Protein AF-A0A356KWB7-F1 (afdb_monomer)

pLDDT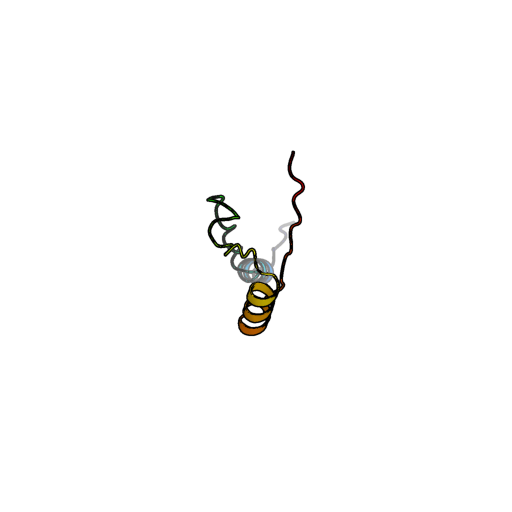: mean 73.05, std 16.51, range [43.53, 96.25]

Foldseek 3Di:
DDDPPDVVVVVVVVPPDDPPPPPPPPDPPPPDPDDPDPVVQVVVCVVVVHDGDDDDDDDD

Mean predicted aligned error: 15.49 Å

Structure (mmCIF, N/CA/C/O backbone):
data_AF-A0A356KWB7-F1
#
_entry.id   AF-A0A356KWB7-F1
#
loop_
_atom_site.group_PDB
_atom_site.id
_atom_site.type_symbol
_atom_site.label_atom_id
_atom_site.label_alt_id
_atom_site.label_comp_id
_atom_site.label_asym_id
_atom_site.label_entity_id
_atom_site.label_seq_id
_atom_site.pdbx_PDB_ins_code
_atom_site.Cartn_x
_atom_site.Cartn_y
_atom_site.Cartn_z
_atom_site.occupancy
_atom_site.B_iso_or_equiv
_atom_site.auth_seq_id
_atom_site.auth_comp_id
_atom_site.auth_asym_id
_atom_site.auth_atom_id
_atom_site.pdbx_PDB_model_num
ATOM 1 N N . MET A 1 1 ? -5.255 32.986 50.328 1.00 43.53 1 MET A N 1
ATOM 2 C CA . MET A 1 1 ? -6.300 32.397 49.460 1.00 43.53 1 MET A CA 1
ATOM 3 C C . MET A 1 1 ? -5.806 31.051 48.933 1.00 43.53 1 MET A C 1
ATOM 5 O O . MET A 1 1 ? -5.074 31.018 47.953 1.00 43.53 1 MET A O 1
ATOM 9 N N . ARG A 1 2 ? -6.098 29.947 49.635 1.00 49.34 2 ARG A N 1
ATOM 10 C CA . ARG A 1 2 ? -5.681 28.592 49.230 1.00 49.34 2 ARG A CA 1
ATOM 11 C C . ARG A 1 2 ? -6.691 28.062 48.208 1.00 49.34 2 ARG A C 1
ATOM 13 O O . ARG A 1 2 ? -7.837 27.813 48.559 1.00 49.34 2 ARG A O 1
ATOM 20 N N . ARG A 1 3 ? -6.293 27.958 46.937 1.00 60.88 3 ARG A N 1
ATOM 21 C CA . ARG A 1 3 ? -7.117 27.347 45.884 1.00 60.88 3 ARG A CA 1
ATOM 22 C C . ARG A 1 3 ? -7.029 25.831 46.040 1.00 60.88 3 ARG A C 1
ATOM 24 O O . ARG A 1 3 ? -5.984 25.247 45.772 1.00 60.88 3 ARG A O 1
ATOM 31 N N . HIS A 1 4 ? -8.104 25.213 46.516 1.00 64.38 4 HIS A N 1
ATOM 32 C CA . HIS A 1 4 ? -8.246 23.764 46.510 1.00 64.38 4 HIS A CA 1
ATOM 33 C C . HIS A 1 4 ? -8.426 23.322 45.059 1.00 64.38 4 HIS A C 1
ATOM 35 O O . HIS A 1 4 ? -9.488 23.519 44.476 1.00 64.38 4 HIS A O 1
ATOM 41 N N . VAL A 1 5 ? -7.368 22.781 44.455 1.00 64.06 5 VAL A N 1
ATOM 42 C CA . VAL A 1 5 ? -7.503 22.048 43.196 1.00 64.06 5 VAL A CA 1
ATOM 43 C C . VAL A 1 5 ? -8.341 20.809 43.520 1.00 64.06 5 VAL A C 1
ATOM 45 O O . VAL A 1 5 ? -7.937 20.034 44.392 1.00 64.06 5 VAL A O 1
ATOM 48 N N . PRO A 1 6 ? -9.529 20.636 42.916 1.00 69.88 6 PRO A N 1
ATOM 49 C CA . PRO A 1 6 ? -10.385 19.510 43.240 1.00 69.88 6 PRO A CA 1
ATOM 50 C C . PRO A 1 6 ? -9.669 18.225 42.833 1.00 69.88 6 PRO A C 1
ATOM 52 O O . PRO A 1 6 ? -9.262 18.069 41.684 1.00 69.88 6 PRO A O 1
ATOM 55 N N . LEU A 1 7 ? -9.531 17.302 43.785 1.00 68.25 7 LEU A N 1
ATOM 56 C CA . LEU A 1 7 ? -8.913 15.982 43.612 1.00 68.25 7 LEU A CA 1
ATOM 57 C C . LEU A 1 7 ? -9.461 15.236 42.377 1.00 68.25 7 LEU A C 1
ATOM 59 O O . LEU A 1 7 ? -8.735 14.509 41.705 1.00 68.25 7 LEU A O 1
ATOM 63 N N . ALA A 1 8 ? -10.726 15.487 42.033 1.00 65.31 8 ALA A N 1
ATOM 64 C CA . ALA A 1 8 ? -11.387 14.973 40.838 1.00 65.31 8 ALA A CA 1
ATOM 65 C C . ALA A 1 8 ? -10.686 15.365 39.521 1.00 65.31 8 ALA A C 1
ATOM 67 O O . ALA A 1 8 ? -10.658 14.567 38.589 1.00 65.31 8 ALA A O 1
ATOM 68 N N . LEU A 1 9 ? -10.078 16.555 39.444 1.00 67.50 9 LEU A N 1
ATOM 69 C CA . LEU A 1 9 ? -9.350 17.018 38.257 1.00 67.50 9 LEU A CA 1
ATOM 70 C C . LEU A 1 9 ? -8.025 16.261 38.073 1.00 67.50 9 LEU A C 1
ATOM 72 O O . LEU A 1 9 ? -7.640 15.955 36.948 1.00 67.50 9 LEU A O 1
ATOM 76 N N . LEU A 1 10 ? -7.354 15.916 39.178 1.00 66.75 10 LEU A N 1
ATOM 77 C C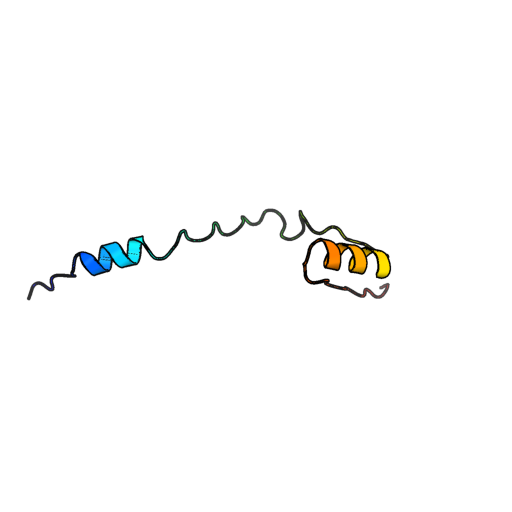A . LEU A 1 10 ? -6.134 15.102 39.153 1.00 66.75 10 LEU A CA 1
ATOM 78 C C . LEU A 1 10 ? -6.430 13.663 38.711 1.00 66.75 10 LEU A C 1
ATOM 80 O O . LEU A 1 10 ? -5.675 13.096 37.926 1.00 66.75 10 LEU A O 1
ATOM 84 N N . LEU A 1 11 ? -7.550 13.095 39.166 1.00 69.44 11 LEU A N 1
ATOM 85 C CA . LEU A 1 11 ? -7.991 11.758 38.758 1.00 69.44 11 LEU A CA 1
ATOM 86 C C . LEU A 1 11 ? -8.401 11.708 37.279 1.00 69.44 11 LEU A C 1
ATOM 88 O O . LEU A 1 11 ? -8.106 10.728 36.603 1.00 69.44 11 LEU A O 1
ATOM 92 N N . LEU A 1 12 ? -9.014 12.778 36.763 1.00 63.94 12 LEU A N 1
ATOM 93 C CA . LEU A 1 12 ? -9.327 12.918 35.339 1.00 63.94 12 LEU A CA 1
ATOM 94 C C . LEU A 1 12 ? -8.061 12.966 34.479 1.00 63.94 12 LEU A C 1
ATOM 96 O O . LEU A 1 12 ? -7.984 12.245 33.493 1.00 63.94 12 LEU A O 1
ATOM 100 N N . LEU A 1 13 ? -7.043 13.738 34.872 1.00 60.78 13 LEU A N 1
ATOM 101 C CA . LEU A 1 13 ? -5.767 13.800 34.147 1.00 60.78 13 LEU A CA 1
ATOM 102 C C . LEU A 1 13 ? -5.026 12.456 34.123 1.00 60.78 13 LEU A C 1
ATOM 104 O O . LEU A 1 13 ? -4.399 12.133 33.120 1.00 60.78 13 LEU A O 1
ATOM 108 N N . ALA A 1 14 ? -5.141 11.650 35.182 1.00 62.19 14 ALA A N 1
ATOM 109 C CA . ALA A 1 14 ? -4.568 10.304 35.224 1.00 62.19 14 ALA A CA 1
ATOM 110 C C . ALA A 1 14 ? -5.294 9.300 34.305 1.00 62.19 14 ALA A C 1
ATOM 112 O O . ALA A 1 14 ? -4.734 8.257 33.977 1.00 62.19 14 ALA A O 1
ATOM 113 N N . TRP A 1 15 ? -6.532 9.600 33.898 1.00 60.53 15 TRP A N 1
ATOM 114 C CA . TRP A 1 15 ? -7.359 8.736 33.049 1.00 60.53 15 TRP A CA 1
ATOM 115 C C . TRP A 1 15 ? -7.294 9.087 31.558 1.00 60.53 15 TRP A C 1
ATOM 117 O O . TRP A 1 15 ? -7.725 8.288 30.726 1.00 60.53 15 TRP A O 1
ATOM 127 N N . ILE A 1 16 ? -6.738 10.249 31.193 1.00 60.44 16 ILE A N 1
ATOM 128 C CA . ILE A 1 16 ? -6.539 10.646 29.792 1.00 60.44 16 ILE A CA 1
ATOM 129 C C . ILE A 1 16 ? -5.276 9.959 29.261 1.00 60.44 16 ILE A C 1
ATOM 131 O O . ILE A 1 16 ? -4.252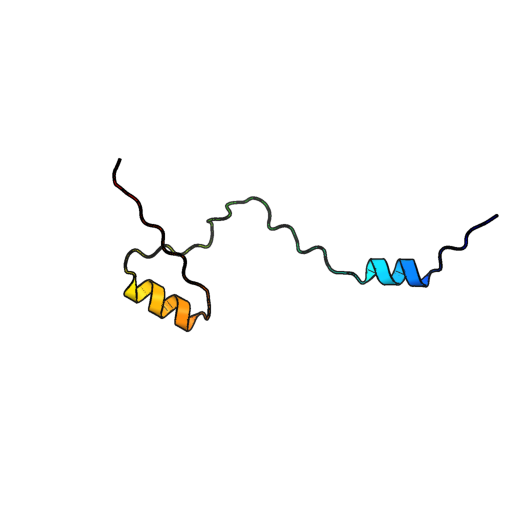 10.577 29.000 1.00 60.44 16 ILE A O 1
ATOM 135 N N . GLY A 1 17 ? -5.412 8.649 29.090 1.00 54.75 17 GLY A N 1
ATOM 136 C CA . GLY A 1 17 ? -4.722 7.873 28.080 1.00 54.75 17 GLY A CA 1
ATOM 137 C C . GLY A 1 17 ? -3.334 7.367 28.472 1.00 54.75 17 GLY A C 1
ATOM 138 O O . GLY A 1 17 ? -2.487 8.146 28.908 1.00 54.75 17 GLY A O 1
ATOM 139 N N . PRO A 1 18 ? -3.028 6.080 28.228 1.00 56.41 18 PRO A N 1
ATOM 140 C CA . PRO A 1 18 ? -1.642 5.724 27.994 1.00 56.41 18 PRO A CA 1
ATOM 141 C C . PRO A 1 18 ? -1.176 6.604 26.834 1.00 56.41 18 PRO A C 1
ATOM 143 O O . PRO A 1 18 ? -1.735 6.550 25.736 1.00 56.41 18 PRO A O 1
ATOM 146 N N . VAL A 1 19 ? -0.189 7.459 27.095 1.00 58.81 19 VAL A N 1
ATOM 147 C CA . VAL A 1 19 ? 0.624 8.059 26.042 1.00 58.81 19 VAL A CA 1
ATOM 148 C C . VAL A 1 19 ? 1.049 6.876 25.187 1.00 58.81 19 VAL A C 1
ATOM 150 O O . VAL A 1 19 ? 1.753 5.995 25.684 1.00 58.81 19 VAL A O 1
ATOM 153 N N . CYS A 1 20 ? 0.509 6.776 23.966 1.00 57.00 20 CYS A N 1
ATOM 154 C CA . CYS A 1 20 ? 0.910 5.720 23.050 1.00 57.00 20 CYS A CA 1
ATOM 155 C C . CYS A 1 20 ? 2.436 5.754 23.034 1.00 57.00 20 CYS A C 1
ATOM 157 O O . CYS A 1 20 ? 2.979 6.851 22.853 1.00 57.00 20 CYS A O 1
ATOM 159 N N . PRO A 1 21 ? 3.124 4.631 23.313 1.00 59.12 21 PRO A N 1
ATOM 160 C CA . PRO A 1 21 ? 4.569 4.619 23.240 1.00 59.12 21 PRO A CA 1
ATOM 161 C C . PRO A 1 21 ? 4.905 5.151 21.856 1.00 59.12 21 PRO A C 1
ATOM 163 O O . PRO A 1 21 ? 4.443 4.612 20.852 1.00 59.12 21 PRO A O 1
ATOM 166 N N . GLN A 1 22 ? 5.586 6.294 21.824 1.00 56.81 22 GLN A N 1
ATOM 167 C CA . GLN A 1 22 ? 6.064 6.883 20.592 1.00 56.81 22 GLN A CA 1
ATOM 168 C C . GLN A 1 22 ? 7.002 5.821 20.034 1.00 56.81 22 GLN A C 1
ATOM 170 O O . GLN A 1 22 ? 8.059 5.602 20.627 1.00 56.81 22 GLN A O 1
ATOM 175 N N . GLU A 1 23 ? 6.531 5.059 19.036 1.00 58.97 23 GLU A N 1
ATOM 176 C CA . GLU A 1 23 ? 7.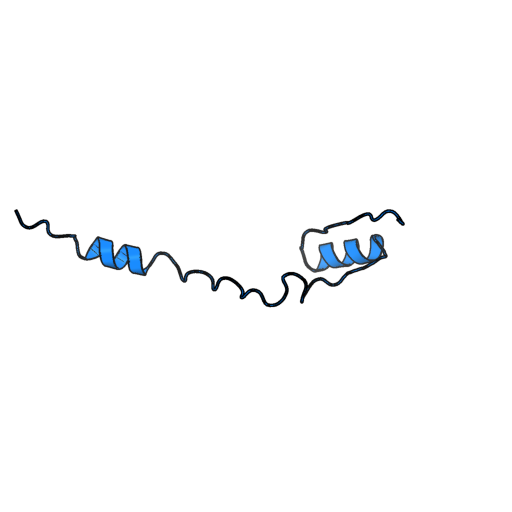268 3.924 18.487 1.00 58.97 23 GLU A CA 1
ATOM 177 C C . GLU A 1 23 ? 8.670 4.430 18.188 1.00 58.97 23 GLU A C 1
ATOM 179 O O . GLU A 1 23 ? 8.863 5.351 17.388 1.00 58.97 23 GLU A O 1
ATOM 184 N N . GLY A 1 24 ? 9.611 3.912 18.982 1.00 49.78 24 GLY A N 1
ATOM 185 C CA . GLY A 1 24 ? 10.988 4.349 18.991 1.00 49.78 24 GLY A CA 1
ATOM 186 C C . GLY A 1 24 ? 11.512 4.347 17.569 1.00 49.78 24 GLY A C 1
ATOM 187 O O . GLY A 1 24 ? 11.147 3.501 16.755 1.00 49.78 24 GLY A O 1
ATOM 188 N N . SER A 1 25 ? 12.347 5.335 17.287 1.00 50.34 25 SER A N 1
ATOM 189 C CA . SER A 1 25 ? 12.984 5.633 16.013 1.00 50.34 25 SER A CA 1
ATOM 190 C C . SER A 1 25 ? 13.917 4.531 15.483 1.00 50.34 25 SER A C 1
ATOM 192 O O . SER A 1 25 ? 14.995 4.840 14.985 1.00 50.34 25 SER A O 1
ATOM 194 N N . ASP A 1 26 ? 13.531 3.263 15.540 1.00 51.41 26 ASP A N 1
ATOM 195 C CA . ASP A 1 26 ? 14.229 2.154 14.906 1.00 51.41 26 ASP A CA 1
ATOM 196 C C . ASP A 1 26 ? 13.479 1.774 13.630 1.00 51.41 26 ASP A C 1
ATOM 198 O O . ASP A 1 26 ? 12.742 0.800 13.540 1.00 51.41 26 ASP A O 1
ATOM 202 N N . ARG A 1 27 ? 13.718 2.604 12.607 1.00 51.56 27 ARG A N 1
ATOM 203 C CA . ARG A 1 27 ? 13.287 2.455 11.209 1.00 51.56 27 ARG A CA 1
ATOM 204 C C . ARG A 1 27 ? 11.758 2.510 11.015 1.00 51.56 27 ARG A C 1
ATOM 206 O O . ARG A 1 27 ? 11.112 1.465 11.031 1.00 51.56 27 ARG A O 1
ATOM 213 N N . PRO A 1 28 ? 11.188 3.663 10.601 1.00 51.69 28 PRO A N 1
ATOM 214 C CA . PRO A 1 28 ? 9.780 3.742 10.172 1.00 51.69 28 PRO A CA 1
ATOM 215 C C . PRO A 1 28 ? 9.437 2.800 8.998 1.00 51.69 28 PRO A C 1
ATOM 217 O O . PRO A 1 28 ? 8.273 2.624 8.661 1.00 51.69 28 PRO A O 1
ATOM 220 N N . ASN A 1 29 ? 10.452 2.174 8.389 1.00 52.47 29 ASN A N 1
ATOM 221 C CA . ASN A 1 29 ? 10.333 1.266 7.258 1.00 52.47 29 ASN A CA 1
ATOM 222 C C . ASN A 1 29 ? 10.494 -0.227 7.598 1.00 52.47 29 ASN A C 1
ATOM 224 O O . ASN A 1 29 ? 10.504 -1.039 6.676 1.00 52.47 29 ASN A O 1
ATOM 228 N N . ALA A 1 30 ? 10.645 -0.615 8.872 1.00 52.00 30 ALA A N 1
ATOM 229 C CA . ALA A 1 30 ? 10.929 -2.010 9.238 1.00 52.00 30 ALA A CA 1
ATOM 230 C C . ALA A 1 30 ? 9.804 -3.005 8.880 1.00 52.00 30 ALA A C 1
ATOM 232 O O . ALA A 1 30 ? 10.058 -4.206 8.824 1.00 52.00 30 ALA A O 1
ATOM 233 N N . SER A 1 31 ? 8.585 -2.532 8.605 1.00 62.81 31 SER A N 1
ATOM 234 C CA . SER A 1 31 ? 7.415 -3.389 8.368 1.00 62.81 31 SER A CA 1
ATOM 235 C C . SER A 1 31 ? 6.676 -3.140 7.047 1.00 62.81 31 SER A C 1
ATOM 237 O O . SER A 1 31 ? 5.617 -3.730 6.826 1.00 62.81 31 SER A O 1
ATOM 239 N N . PHE A 1 32 ? 7.216 -2.328 6.128 1.00 68.44 32 PHE A N 1
ATOM 240 C CA . PHE A 1 32 ? 6.621 -2.213 4.793 1.00 68.44 32 PHE A CA 1
ATOM 241 C C . PHE A 1 32 ? 7.032 -3.401 3.926 1.00 68.44 32 PHE A C 1
ATOM 243 O O . PHE A 1 32 ? 8.191 -3.541 3.533 1.00 68.44 32 PHE A O 1
ATOM 250 N N . SER A 1 33 ? 6.063 -4.247 3.582 1.00 74.19 33 SER A N 1
ATOM 251 C CA . SER A 1 33 ? 6.238 -5.206 2.498 1.00 74.19 33 SER A CA 1
ATOM 252 C C . SER A 1 33 ? 6.095 -4.477 1.164 1.00 74.19 33 SER A C 1
ATOM 254 O O . SER A 1 33 ? 4.980 -4.266 0.681 1.00 74.19 33 SER A O 1
ATOM 256 N N . TRP A 1 34 ? 7.217 -4.060 0.590 1.00 83.81 34 TRP A N 1
ATOM 257 C CA . TRP A 1 34 ? 7.239 -3.515 -0.762 1.00 83.81 34 TRP A CA 1
ATOM 258 C C . TRP A 1 34 ? 6.862 -4.604 -1.768 1.00 83.81 34 TRP A C 1
ATOM 260 O O . TRP A 1 34 ? 7.311 -5.743 -1.660 1.00 83.81 34 TRP A O 1
ATOM 270 N N . GLU A 1 35 ? 6.031 -4.245 -2.736 1.00 85.81 35 GLU A N 1
ATOM 271 C CA . GLU A 1 35 ? 5.574 -5.113 -3.817 1.00 85.81 35 GLU A CA 1
ATOM 272 C C . GLU A 1 35 ? 5.665 -4.306 -5.114 1.00 85.81 35 GLU A C 1
ATOM 274 O O . GLU A 1 35 ? 5.322 -3.121 -5.128 1.00 85.81 35 GLU A O 1
ATOM 279 N N . THR A 1 36 ? 6.167 -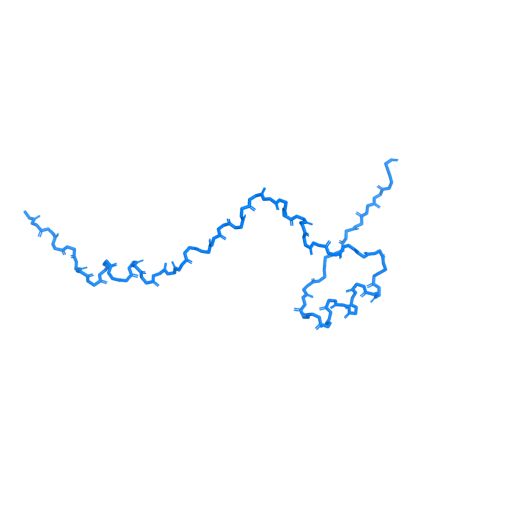4.921 -6.182 1.00 89.12 36 THR A N 1
ATOM 280 C CA . THR A 1 36 ? 6.315 -4.263 -7.491 1.00 89.12 36 THR A CA 1
ATOM 281 C C . THR A 1 36 ? 5.113 -4.519 -8.396 1.00 89.12 36 THR A C 1
ATOM 283 O O . THR A 1 36 ? 4.829 -3.707 -9.275 1.00 89.12 36 THR A O 1
ATOM 286 N N . ASP A 1 37 ? 4.370 -5.604 -8.161 1.00 93.06 37 ASP A N 1
ATOM 287 C CA . ASP A 1 37 ? 3.122 -5.905 -8.859 1.00 93.06 37 ASP A CA 1
ATOM 288 C C . ASP A 1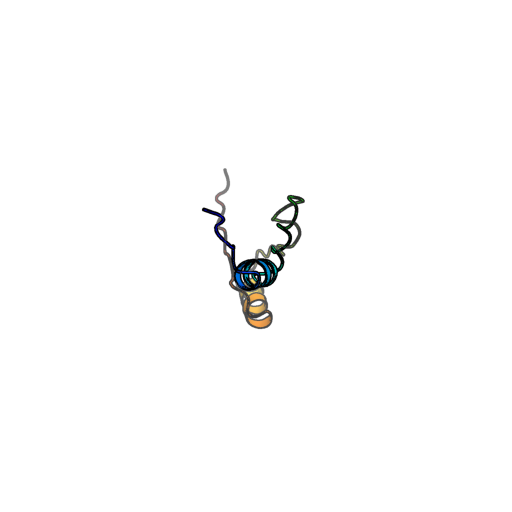 37 ? 1.925 -5.209 -8.186 1.00 93.06 37 ASP A C 1
ATOM 290 O O . ASP A 1 37 ? 1.485 -5.574 -7.089 1.00 93.06 37 ASP A O 1
ATOM 294 N N . LEU A 1 38 ? 1.345 -4.228 -8.885 1.00 91.81 38 LEU A N 1
ATOM 295 C CA . LEU A 1 38 ? 0.184 -3.474 -8.409 1.00 91.81 38 LEU A CA 1
ATOM 296 C C . LEU A 1 38 ? -1.036 -4.367 -8.126 1.00 91.81 38 LEU A C 1
ATOM 298 O O . LEU A 1 38 ? -1.745 -4.133 -7.146 1.00 91.81 38 LEU A O 1
ATOM 302 N N . SER A 1 39 ? -1.280 -5.398 -8.939 1.00 95.19 39 SER A N 1
ATOM 303 C CA . SER A 1 39 ? -2.441 -6.285 -8.786 1.00 95.19 39 SER A CA 1
ATOM 304 C C . SER A 1 39 ? -2.329 -7.102 -7.503 1.00 95.19 39 SER A C 1
ATOM 306 O O . SER A 1 39 ? -3.289 -7.226 -6.735 1.00 95.19 3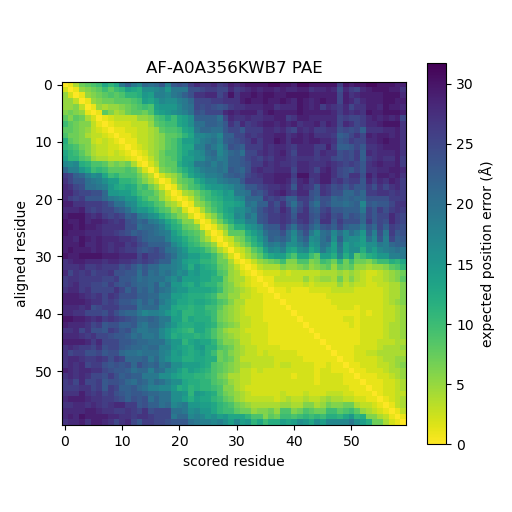9 SER A O 1
ATOM 308 N N . ARG A 1 40 ? -1.125 -7.613 -7.229 1.00 94.50 40 ARG A N 1
ATOM 309 C CA . ARG A 1 40 ? -0.826 -8.365 -6.009 1.00 94.50 40 ARG A CA 1
ATOM 310 C C . ARG A 1 40 ? -0.876 -7.474 -4.769 1.00 94.50 40 ARG A C 1
ATOM 312 O O . ARG A 1 40 ? -1.486 -7.858 -3.767 1.00 94.50 40 ARG A O 1
ATOM 319 N N . ALA A 1 41 ? -0.316 -6.267 -4.854 1.00 92.88 41 ALA A N 1
ATOM 320 C CA . ALA A 1 41 ? -0.367 -5.279 -3.780 1.00 92.88 41 ALA A CA 1
ATOM 321 C C . ALA A 1 41 ? -1.816 -4.885 -3.437 1.00 92.88 41 ALA A C 1
ATOM 323 O O . ALA A 1 41 ? -2.192 -4.823 -2.265 1.00 92.88 41 ALA A O 1
ATOM 324 N N . GLN A 1 42 ? -2.665 -4.699 -4.453 1.00 94.88 42 GLN A N 1
ATOM 325 C CA . GLN A 1 42 ? -4.079 -4.371 -4.280 1.00 94.88 42 GLN A CA 1
ATOM 326 C C . GLN A 1 42 ? -4.880 -5.523 -3.661 1.00 94.88 42 GLN A C 1
ATOM 328 O O . GLN A 1 42 ? -5.698 -5.287 -2.766 1.00 94.88 42 GLN A O 1
ATOM 333 N N . ALA A 1 43 ? -4.650 -6.764 -4.105 1.00 95.38 43 ALA A N 1
ATOM 334 C CA . ALA A 1 43 ? -5.297 -7.943 -3.528 1.00 95.38 43 ALA A CA 1
ATOM 335 C C . ALA A 1 43 ? -4.985 -8.068 -2.028 1.00 95.38 43 ALA A C 1
ATOM 337 O O . ALA A 1 43 ? -5.892 -8.242 -1.210 1.00 95.38 43 ALA A O 1
ATOM 338 N N . ARG A 1 44 ? -3.715 -7.876 -1.661 1.00 92.94 44 ARG A N 1
ATOM 339 C CA . ARG A 1 44 ? -3.261 -7.914 -0.271 1.00 92.94 44 ARG A CA 1
ATOM 340 C C . ARG A 1 44 ? -3.845 -6.783 0.575 1.00 92.94 44 ARG A C 1
ATOM 342 O O . ARG A 1 44 ? -4.365 -7.044 1.656 1.00 92.94 44 ARG A O 1
ATOM 349 N N . ALA A 1 45 ? -3.819 -5.544 0.083 1.00 93.50 45 ALA A N 1
ATOM 350 C CA . ALA A 1 45 ? -4.377 -4.391 0.794 1.00 93.50 45 ALA A CA 1
ATOM 351 C C . ALA A 1 45 ? -5.874 -4.579 1.105 1.00 93.50 45 ALA A C 1
ATOM 353 O O . ALA A 1 45 ? -6.326 -4.293 2.215 1.00 93.50 45 ALA A O 1
ATOM 354 N N . ARG A 1 46 ? -6.635 -5.147 0.156 1.00 95.69 46 ARG A N 1
ATOM 355 C CA . ARG A 1 46 ? -8.045 -5.515 0.360 1.00 95.69 46 ARG A CA 1
ATOM 356 C C . ARG A 1 46 ? -8.214 -6.595 1.426 1.00 95.69 46 ARG A C 1
ATOM 358 O O . ARG A 1 46 ? -9.061 -6.439 2.302 1.00 95.69 46 ARG A O 1
ATOM 365 N N . GLN A 1 47 ? -7.417 -7.663 1.363 1.00 96.25 47 GLN A N 1
ATOM 366 C CA . GLN A 1 47 ? -7.466 -8.759 2.334 1.00 96.25 47 GLN A CA 1
ATOM 367 C C . GLN A 1 47 ? -7.152 -8.275 3.756 1.00 96.25 47 GLN A C 1
ATOM 369 O O . GLN A 1 47 ? -7.850 -8.635 4.700 1.00 96.25 47 GLN A O 1
ATOM 374 N N . GLU A 1 48 ? -6.135 -7.427 3.906 1.00 93.19 48 GLU A N 1
ATOM 375 C CA . GLU A 1 48 ? -5.715 -6.878 5.199 1.00 93.19 48 GLU A CA 1
ATOM 376 C C . GLU A 1 48 ? -6.566 -5.685 5.664 1.00 93.19 48 GLU A C 1
ATOM 378 O O . GLU A 1 48 ? -6.383 -5.212 6.783 1.00 93.19 48 GLU A O 1
ATOM 383 N N . ARG A 1 49 ? -7.495 -5.195 4.828 1.00 95.25 49 ARG A N 1
ATOM 384 C CA . ARG A 1 49 ? -8.279 -3.967 5.057 1.00 95.25 49 ARG A CA 1
ATOM 385 C C . ARG A 1 49 ? -7.395 -2.757 5.379 1.00 95.25 49 ARG A C 1
ATOM 387 O O . ARG A 1 49 ? -7.716 -1.954 6.254 1.00 95.25 49 ARG A O 1
ATOM 394 N N . LYS A 1 50 ? -6.279 -2.628 4.662 1.00 89.19 50 LYS A N 1
ATOM 395 C CA . LYS A 1 50 ? -5.313 -1.534 4.815 1.00 89.19 50 LYS A CA 1
ATOM 396 C C . LYS A 1 50 ? -5.300 -0.634 3.580 1.00 89.19 50 LYS A C 1
ATOM 398 O O . LYS A 1 50 ? -5.564 -1.114 2.476 1.00 89.19 50 LYS A O 1
ATOM 403 N N . PRO A 1 51 ? -4.986 0.663 3.736 1.00 89.12 51 PRO A N 1
ATOM 404 C CA . PRO A 1 51 ? -4.750 1.538 2.596 1.00 89.12 51 PRO A CA 1
ATOM 405 C C . PRO A 1 51 ? -3.519 1.076 1.800 1.00 89.12 51 PRO A C 1
ATOM 407 O O . PRO A 1 51 ? -2.552 0.570 2.369 1.00 89.12 51 PRO A O 1
ATOM 410 N N . LEU A 1 52 ? -3.557 1.273 0.481 1.00 91.50 52 LEU A N 1
ATOM 411 C CA . LEU A 1 52 ? -2.445 0.993 -0.427 1.00 91.50 52 LEU A CA 1
ATOM 412 C C . LEU A 1 52 ? -1.706 2.297 -0.758 1.00 91.50 52 LEU A C 1
ATOM 414 O O . LEU A 1 52 ? -2.324 3.236 -1.256 1.00 91.50 52 LEU A O 1
ATOM 418 N N . LEU A 1 53 ? -0.392 2.339 -0.525 1.00 91.38 53 LEU A N 1
ATOM 419 C CA . LEU A 1 53 ? 0.493 3.424 -0.962 1.00 91.38 53 LEU A CA 1
ATOM 420 C C . LEU A 1 53 ? 1.265 2.977 -2.210 1.00 91.38 53 LEU A C 1
ATOM 422 O O . LEU A 1 53 ? 1.945 1.955 -2.172 1.00 91.38 53 LEU A O 1
ATOM 426 N N . VAL A 1 54 ? 1.185 3.749 -3.296 1.00 91.62 54 VAL A N 1
ATOM 427 C CA . VAL A 1 54 ? 1.911 3.482 -4.549 1.00 91.62 54 VAL A CA 1
ATOM 428 C C . VAL A 1 54 ? 2.943 4.583 -4.769 1.00 91.62 54 VAL A C 1
ATOM 430 O O . VAL A 1 54 ? 2.599 5.763 -4.762 1.00 91.62 54 VAL A O 1
ATOM 433 N N . VAL A 1 55 ? 4.207 4.200 -4.958 1.00 89.88 55 VAL A N 1
ATOM 434 C CA . VAL A 1 55 ? 5.325 5.130 -5.167 1.00 89.88 55 VAL A CA 1
ATOM 435 C C . VAL A 1 55 ? 5.923 4.878 -6.545 1.00 89.88 55 V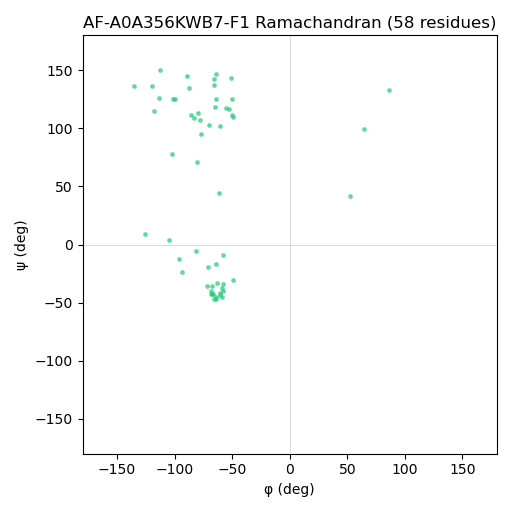AL A C 1
ATOM 437 O O . VAL A 1 55 ? 6.496 3.819 -6.785 1.00 89.88 55 VAL A O 1
ATOM 440 N N . PHE A 1 56 ? 5.816 5.859 -7.438 1.00 86.56 56 PHE A N 1
ATOM 441 C CA . PHE A 1 56 ? 6.498 5.837 -8.730 1.00 86.56 56 PHE A CA 1
ATOM 442 C C . PHE A 1 56 ? 7.901 6.426 -8.569 1.00 86.56 56 PHE A C 1
ATOM 444 O O . PHE A 1 56 ? 8.072 7.461 -7.924 1.00 86.56 56 PHE A O 1
ATOM 451 N N . ARG A 1 57 ? 8.906 5.762 -9.140 1.00 83.56 57 ARG A N 1
ATOM 452 C CA . 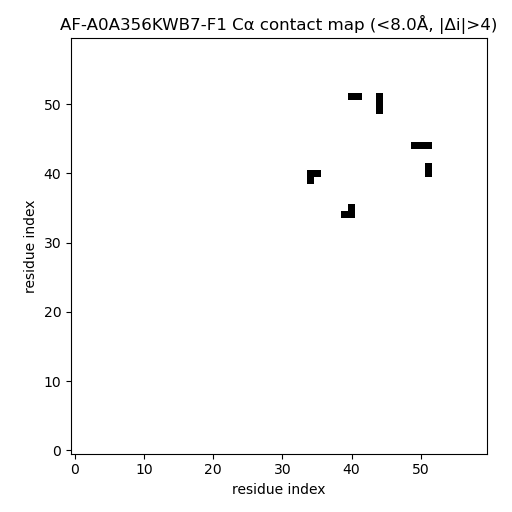ARG A 1 57 ? 10.284 6.258 -9.208 1.00 83.56 57 ARG A CA 1
ATOM 453 C C . ARG A 1 57 ? 10.673 6.381 -10.675 1.00 83.56 57 ARG A C 1
ATOM 455 O O . ARG A 1 57 ? 10.368 5.481 -11.451 1.00 83.56 57 ARG A O 1
ATOM 462 N N . CYS A 1 58 ? 11.321 7.482 -11.033 1.00 81.12 58 CYS A N 1
ATOM 463 C CA . CYS A 1 58 ? 12.020 7.605 -12.309 1.00 81.12 58 CYS A CA 1
ATOM 464 C C . CYS A 1 58 ? 13.460 7.120 -12.117 1.00 81.12 58 CYS A C 1
ATOM 466 O O . CYS A 1 58 ? 14.027 7.344 -11.043 1.00 81.12 58 CYS A O 1
ATOM 468 N N . ASP A 1 59 ? 14.036 6.479 -13.134 1.00 75.75 59 ASP A N 1
ATOM 469 C CA . ASP A 1 59 ? 15.480 6.237 -13.155 1.00 75.75 59 ASP A CA 1
ATOM 470 C C . ASP A 1 59 ? 16.230 7.583 -13.251 1.00 75.75 59 ASP A C 1
ATOM 472 O O . ASP A 1 59 ? 15.715 8.507 -13.894 1.00 75.75 59 ASP A O 1
ATOM 476 N N . PRO A 1 60 ? 17.375 7.727 -12.555 1.00 66.25 60 PRO A N 1
ATOM 477 C CA . PRO A 1 60 ? 18.145 8.969 -12.499 1.00 66.25 60 PRO A CA 1
ATOM 478 C C . PRO A 1 60 ? 18.802 9.350 -13.830 1.00 66.25 60 PRO A C 1
ATOM 480 O O . PRO A 1 60 ? 19.172 8.441 -14.607 1.00 66.25 60 PRO A O 1
#

Radius of gyration: 22.88 Å; Cα contacts (8 Å, |Δi|>4): 8; chains: 1; bounding box: 30×41×63 Å

Secondary structure (DSSP, 8-state):
------HHHHHHHHHS--------SS-TTTT----S-HHHHHHHHHHHT-PPP-------

Sequence (60 aa):
MRRHVPLALLLLLAWIGPVCPQEGSDRPNASFSWETDLSRAQARARQERKPLLVVFRCDP

Solvent-accessible surface area (backbone atoms only — not comparable to full-atom values): 4327 Å² total; per-residue (Å²): 135,87,80,79,74,58,68,67,60,59,55,50,61,73,64,68,60,83,74,71,76,73,76,68,91,74,53,100,64,78,78,68,82,83,68,89,51,65,69,62,47,50,54,49,23,59,74,70,73,44,88,82,85,84,83,90,78,78,86,132